Protein AF-A0ABD2AF59-F1 (afdb_monomer_lite)

Structure (mmCIF, N/CA/C/O backbone):
data_AF-A0ABD2AF59-F1
#
_entry.id   AF-A0ABD2AF59-F1
#
loop_
_atom_site.group_PDB
_atom_site.id
_atom_site.type_symbol
_atom_site.label_atom_id
_atom_site.label_alt_id
_atom_site.label_comp_id
_atom_site.label_asym_id
_atom_site.label_entity_id
_atom_site.label_seq_id
_atom_site.pdbx_PDB_ins_code
_atom_site.Cartn_x
_atom_site.Cartn_y
_atom_site.Cartn_z
_atom_site.occupancy
_atom_site.B_iso_or_equiv
_atom_site.auth_seq_id
_atom_site.auth_comp_id
_atom_site.auth_asym_id
_atom_site.auth_atom_id
_atom_site.pdbx_PDB_model_num
ATOM 1 N N . MET A 1 1 ? -24.659 -4.431 27.518 1.00 51.41 1 MET A N 1
ATOM 2 C CA . MET A 1 1 ? -23.449 -4.739 26.728 1.00 51.41 1 MET A CA 1
ATOM 3 C C . MET A 1 1 ? -23.219 -3.583 25.768 1.00 51.41 1 MET A C 1
ATOM 5 O O . MET A 1 1 ? -24.109 -3.299 24.979 1.00 51.41 1 MET A O 1
ATOM 9 N N . ILE A 1 2 ? -22.118 -2.841 25.909 1.00 54.12 2 ILE A N 1
ATOM 10 C CA . ILE A 1 2 ? -21.799 -1.717 25.016 1.00 54.12 2 ILE A CA 1
ATOM 11 C C . ILE A 1 2 ? -20.968 -2.284 23.867 1.00 54.12 2 ILE A C 1
ATOM 13 O O . ILE A 1 2 ? -19.867 -2.779 24.092 1.00 54.12 2 ILE A O 1
ATOM 17 N N . TYR A 1 3 ? -21.495 -2.236 22.647 1.00 57.12 3 TYR A N 1
ATOM 18 C CA . TYR A 1 3 ? -20.733 -2.598 21.457 1.00 57.12 3 TYR A CA 1
ATOM 19 C C . TYR A 1 3 ? -19.882 -1.407 21.018 1.00 57.12 3 TYR A C 1
ATOM 21 O O . TYR A 1 3 ? -20.400 -0.323 20.745 1.00 57.12 3 TYR A O 1
ATOM 29 N N . HIS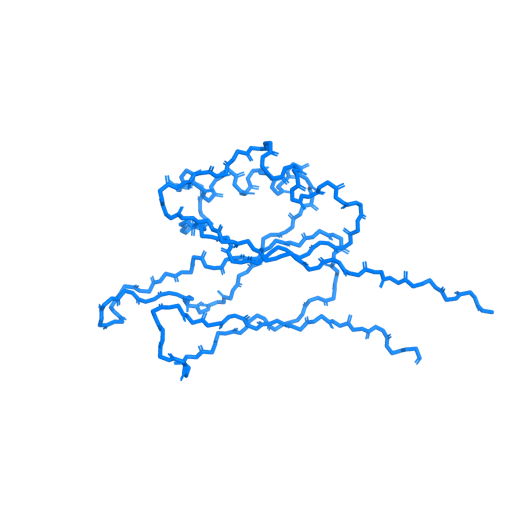 A 1 4 ? -18.570 -1.602 20.919 1.00 61.44 4 HIS A N 1
ATOM 30 C CA . HIS A 1 4 ? -17.689 -0.614 20.310 1.00 61.44 4 HIS A CA 1
ATOM 31 C C . HIS A 1 4 ? -17.642 -0.837 18.797 1.00 61.44 4 HIS A C 1
ATOM 33 O O . HIS A 1 4 ? -16.954 -1.732 18.310 1.00 61.44 4 HIS A O 1
ATOM 39 N N . LEU A 1 5 ? -18.360 0.001 18.045 1.00 65.81 5 LEU A N 1
ATOM 40 C CA . LEU A 1 5 ? -18.260 0.047 16.585 1.00 65.81 5 LEU A CA 1
ATOM 41 C C . LEU A 1 5 ? -16.832 0.428 16.171 1.00 65.81 5 LEU A C 1
ATOM 43 O O . LEU A 1 5 ? -16.402 1.571 16.346 1.00 65.81 5 LEU A O 1
ATOM 47 N N . ARG A 1 6 ? -16.096 -0.521 15.585 1.00 72.81 6 ARG A N 1
ATOM 48 C CA . ARG A 1 6 ? -14.804 -0.248 14.944 1.00 72.81 6 ARG A CA 1
ATOM 49 C C . ARG A 1 6 ? -15.041 0.184 13.500 1.00 72.81 6 ARG A C 1
ATOM 51 O O . ARG A 1 6 ? -15.549 -0.583 12.693 1.00 72.81 6 ARG A O 1
ATOM 58 N N . LYS A 1 7 ? -14.666 1.422 13.172 1.00 76.19 7 LYS A N 1
ATOM 59 C CA . LYS A 1 7 ? -14.735 1.955 11.804 1.00 76.19 7 LYS A CA 1
ATOM 60 C C . LYS A 1 7 ? -13.400 1.762 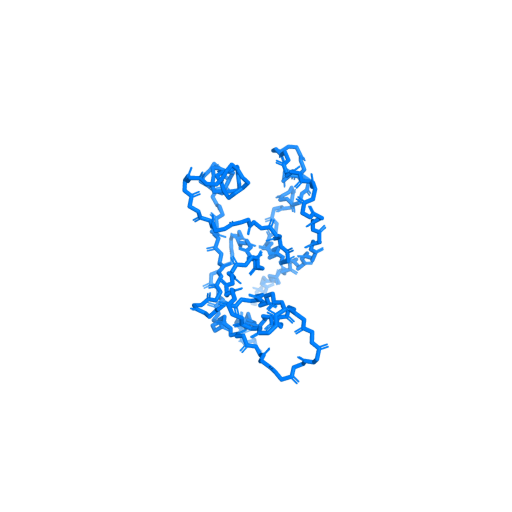11.098 1.00 76.19 7 LYS A C 1
ATOM 62 O O . LYS A 1 7 ? -12.370 2.214 11.600 1.00 76.19 7 LYS A O 1
ATOM 67 N N . ILE A 1 8 ? -13.442 1.163 9.914 1.00 77.06 8 ILE A N 1
ATOM 68 C CA . ILE A 1 8 ? -12.290 1.037 9.022 1.00 77.06 8 ILE A CA 1
ATOM 69 C C . ILE A 1 8 ? -12.423 2.064 7.906 1.00 77.06 8 ILE A C 1
ATOM 71 O O . ILE A 1 8 ? -13.483 2.202 7.300 1.00 77.06 8 ILE A O 1
ATOM 75 N N . LYS A 1 9 ? -11.352 2.816 7.660 1.00 80.00 9 LYS A N 1
ATOM 76 C CA . LYS A 1 9 ? -11.233 3.738 6.538 1.00 80.00 9 LYS A CA 1
ATOM 77 C C . LYS A 1 9 ? -10.363 3.087 5.469 1.00 80.00 9 LYS A C 1
ATOM 79 O O . LYS A 1 9 ? -9.187 2.819 5.699 1.00 80.00 9 LYS A O 1
ATOM 84 N N . ILE A 1 10 ? -10.943 2.887 4.296 1.00 81.19 10 ILE A N 1
ATOM 85 C CA . ILE A 1 10 ? -10.227 2.416 3.114 1.00 81.19 10 ILE A CA 1
ATOM 86 C C . ILE A 1 10 ? -9.978 3.627 2.219 1.00 81.19 10 ILE A C 1
ATOM 88 O O . ILE A 1 10 ? -10.888 4.416 1.965 1.00 81.19 10 ILE A O 1
ATOM 92 N N . VAL A 1 11 ? -8.733 3.797 1.789 1.00 82.00 11 VAL A N 1
ATOM 93 C CA . VAL A 1 11 ? -8.288 4.878 0.912 1.00 82.00 11 VAL A CA 1
ATOM 94 C C . VAL A 1 11 ? -7.577 4.248 -0.280 1.00 82.00 11 VAL A C 1
ATOM 96 O O . VAL A 1 11 ? -6.633 3.481 -0.125 1.00 82.00 11 VAL A O 1
ATOM 99 N N . THR A 1 12 ? -8.009 4.575 -1.488 1.00 82.56 12 THR A N 1
ATOM 100 C CA . THR A 1 12 ? -7.329 4.156 -2.717 1.00 82.56 12 THR A CA 1
ATOM 101 C C . THR A 1 12 ? -6.536 5.330 -3.262 1.00 82.56 12 THR A C 1
ATOM 103 O O . THR A 1 12 ? -7.066 6.437 -3.368 1.00 82.56 12 THR A O 1
ATOM 106 N N . VAL A 1 13 ? -5.274 5.108 -3.603 1.00 81.25 13 VAL A N 1
ATOM 107 C CA . VAL A 1 13 ? -4.378 6.149 -4.102 1.00 81.25 13 VAL A CA 1
ATOM 108 C C . VAL A 1 13 ? -3.711 5.635 -5.360 1.00 81.25 13 VAL A C 1
ATOM 110 O O . VAL A 1 13 ? -3.114 4.571 -5.345 1.00 81.25 13 VAL A O 1
ATOM 113 N N . TYR A 1 14 ? -3.765 6.423 -6.427 1.00 82.69 14 TYR A N 1
ATOM 114 C CA . TYR A 1 14 ? -2.908 6.236 -7.588 1.00 82.69 14 TYR A CA 1
ATOM 115 C C . TYR A 1 14 ? -1.817 7.305 -7.573 1.00 82.69 14 TYR A C 1
ATOM 117 O O . TYR A 1 14 ? -2.107 8.492 -7.407 1.00 82.69 14 TYR A O 1
ATOM 125 N N . ASN A 1 15 ? -0.565 6.893 -7.766 1.00 78.25 15 ASN A N 1
ATOM 126 C CA . ASN A 1 15 ? 0.550 7.813 -7.948 1.00 78.25 15 ASN A CA 1
ATOM 127 C C . ASN A 1 15 ? 1.244 7.536 -9.280 1.00 78.25 15 ASN A C 1
ATOM 129 O O . ASN A 1 15 ? 1.778 6.448 -9.498 1.00 78.25 15 ASN A O 1
ATOM 133 N N . SER A 1 16 ? 1.260 8.546 -10.151 1.00 79.31 16 SER A N 1
ATOM 134 C CA . SER A 1 16 ? 1.958 8.468 -11.435 1.00 79.31 16 SER A CA 1
ATOM 135 C C . SER A 1 16 ? 3.444 8.132 -11.229 1.00 79.31 16 SER A C 1
ATOM 137 O O . SER A 1 16 ? 4.063 8.675 -10.310 1.00 79.31 16 SER A O 1
ATOM 139 N N . PRO A 1 17 ? 4.067 7.309 -12.097 1.00 73.62 17 PRO A N 1
ATOM 140 C CA . PRO A 1 17 ? 5.498 7.006 -12.022 1.00 73.62 17 PRO A CA 1
ATOM 141 C C . PRO A 1 17 ? 6.422 8.224 -12.157 1.00 73.62 17 PRO A C 1
ATOM 143 O O . PRO A 1 17 ? 7.613 8.098 -11.872 1.00 73.62 17 PRO A O 1
ATOM 146 N N . ALA A 1 18 ? 5.919 9.388 -12.571 1.00 77.94 18 ALA A N 1
ATOM 147 C CA . ALA A 1 18 ? 6.677 10.640 -12.570 1.00 77.94 18 ALA A CA 1
ATOM 148 C C . ALA A 1 18 ? 6.726 11.321 -11.185 1.00 77.94 18 ALA A C 1
ATOM 150 O O . ALA A 1 18 ? 7.625 12.117 -10.920 1.00 77.94 18 ALA A O 1
ATOM 151 N N . ASN A 1 19 ? 5.811 10.977 -10.276 1.00 78.19 19 ASN A N 1
ATOM 152 C CA . ASN A 1 19 ? 5.600 11.686 -9.016 1.00 78.19 19 ASN A CA 1
ATOM 153 C C . ASN A 1 19 ? 6.251 10.970 -7.827 1.00 78.19 19 ASN A C 1
ATOM 155 O O . ASN A 1 19 ? 6.343 9.741 -7.780 1.00 78.19 19 ASN A O 1
ATOM 159 N N . ASN A 1 20 ? 6.666 11.745 -6.824 1.00 78.88 20 ASN A N 1
ATOM 160 C CA . ASN A 1 20 ? 7.187 11.233 -5.558 1.00 78.88 20 ASN A CA 1
ATOM 161 C C . ASN A 1 20 ? 6.280 11.675 -4.411 1.00 78.88 20 ASN A C 1
ATOM 163 O O . ASN A 1 20 ? 5.882 12.836 -4.362 1.00 78.88 20 ASN A O 1
ATOM 167 N N . PHE A 1 21 ? 6.028 10.779 -3.459 1.00 80.75 21 PHE A N 1
ATOM 168 C CA . PHE A 1 21 ? 5.386 11.156 -2.205 1.00 80.75 21 PHE A CA 1
ATOM 169 C C . PHE A 1 21 ? 6.334 11.978 -1.338 1.00 80.75 21 PHE A C 1
ATOM 171 O O . PHE A 1 21 ? 7.497 11.611 -1.143 1.00 80.75 21 PHE A O 1
ATOM 178 N N . THR A 1 22 ? 5.819 13.061 -0.768 1.00 86.19 22 THR A N 1
ATOM 179 C CA . THR A 1 22 ? 6.464 13.763 0.340 1.00 86.19 22 THR A CA 1
ATOM 180 C C . THR A 1 22 ? 5.852 13.327 1.669 1.00 86.19 22 THR A C 1
ATOM 182 O O . THR A 1 22 ? 4.736 12.813 1.717 1.00 86.19 22 THR A O 1
ATOM 185 N N . TYR A 1 23 ? 6.545 13.590 2.780 1.00 86.19 23 TYR A N 1
ATOM 186 C CA . TYR A 1 23 ? 5.973 13.373 4.115 1.00 86.19 23 TYR A CA 1
ATOM 187 C C . TYR A 1 23 ? 4.662 14.145 4.311 1.00 86.19 23 TYR A C 1
ATOM 189 O O . TYR A 1 23 ? 3.743 13.615 4.916 1.00 86.19 23 TYR A O 1
ATOM 197 N N . LYS A 1 24 ? 4.534 15.346 3.731 1.00 89.00 24 LYS A N 1
ATOM 198 C CA . LYS A 1 24 ? 3.308 16.153 3.804 1.00 89.00 24 LYS A CA 1
ATOM 199 C C . LYS A 1 24 ? 2.128 15.488 3.089 1.00 89.00 24 LYS A C 1
ATOM 201 O O . LYS A 1 24 ? 0.993 15.620 3.542 1.00 89.00 24 LYS A O 1
ATOM 206 N N . ASP A 1 25 ? 2.377 14.796 1.979 1.00 86.31 25 ASP A N 1
ATOM 207 C CA . ASP A 1 25 ? 1.337 14.048 1.263 1.00 86.31 25 ASP A CA 1
ATOM 208 C C . ASP A 1 25 ? 0.898 12.831 2.072 1.00 86.31 25 ASP A C 1
ATOM 210 O O . ASP A 1 25 ? -0.298 12.596 2.242 1.00 86.31 25 ASP A O 1
ATOM 214 N N . LEU A 1 26 ? 1.867 12.106 2.636 1.00 85.19 26 LEU A N 1
ATOM 215 C CA . LEU A 1 26 ? 1.604 10.956 3.496 1.00 85.19 26 LEU A CA 1
ATOM 216 C C . LEU A 1 26 ? 0.858 11.378 4.762 1.00 85.19 26 LEU A C 1
ATOM 218 O O . LEU A 1 26 ? -0.150 10.767 5.094 1.00 85.19 26 LEU A O 1
ATOM 222 N N . ASP A 1 27 ? 1.240 12.480 5.403 1.00 87.31 27 ASP A N 1
ATOM 223 C CA . ASP A 1 27 ? 0.524 13.000 6.566 1.00 87.31 27 ASP A CA 1
ATOM 224 C C . ASP A 1 27 ? -0.949 13.235 6.254 1.00 87.31 27 ASP A C 1
ATOM 226 O O . ASP A 1 27 ? -1.791 12.799 7.026 1.00 87.31 27 ASP A O 1
ATOM 230 N N . LYS A 1 28 ? -1.302 13.805 5.095 1.00 84.12 28 LYS A N 1
ATOM 231 C CA . LYS A 1 28 ? -2.715 13.966 4.700 1.00 84.12 28 LYS A CA 1
ATOM 232 C C . LYS A 1 28 ? -3.448 12.630 4.567 1.00 84.12 28 LYS A C 1
ATOM 234 O O . LYS A 1 28 ? -4.608 12.543 4.964 1.00 84.12 28 LYS A O 1
ATOM 239 N N . LEU A 1 29 ? -2.788 11.606 4.025 1.00 80.12 29 LEU A N 1
ATOM 240 C CA . LEU A 1 29 ? -3.373 10.274 3.863 1.00 80.12 29 LEU A CA 1
ATOM 241 C C . LEU A 1 29 ? -3.539 9.548 5.208 1.00 80.12 29 LEU A C 1
ATOM 243 O O . LEU A 1 29 ? -4.540 8.865 5.417 1.00 80.12 29 LEU A O 1
ATOM 247 N N . PHE A 1 30 ? -2.593 9.735 6.131 1.00 77.25 30 PHE A N 1
ATOM 248 C CA . PHE A 1 30 ? -2.546 9.067 7.433 1.00 77.25 30 PHE A CA 1
ATOM 249 C C . PHE A 1 30 ? -3.116 9.899 8.601 1.00 77.25 30 PHE A C 1
ATOM 251 O O . PHE A 1 30 ? -3.187 9.387 9.719 1.00 77.25 30 PHE A O 1
ATOM 258 N N . ASN A 1 31 ? -3.584 11.139 8.379 1.00 71.62 31 ASN A N 1
ATOM 259 C CA . ASN A 1 31 ? -4.077 12.048 9.436 1.00 71.62 31 ASN A CA 1
ATOM 260 C C . ASN A 1 31 ? -5.384 11.595 10.118 1.00 71.62 31 ASN A C 1
ATOM 262 O O . ASN A 1 31 ? -5.940 12.302 10.956 1.00 71.62 31 ASN A O 1
ATOM 266 N N . ALA A 1 32 ? -5.937 10.433 9.773 1.00 59.09 32 ALA A N 1
ATOM 267 C CA . ALA A 1 32 ? -7.094 9.907 10.481 1.00 59.09 32 ALA A CA 1
ATOM 268 C C . ALA A 1 32 ? -6.635 8.958 11.595 1.00 59.09 32 ALA A C 1
ATOM 270 O O . ALA A 1 32 ? -5.961 7.969 11.343 1.00 59.09 32 ALA A O 1
ATOM 271 N N . ARG A 1 33 ? -7.072 9.198 12.838 1.00 57.97 33 ARG A N 1
ATOM 272 C CA . ARG A 1 33 ? -6.853 8.286 13.984 1.00 57.97 33 ARG A CA 1
ATOM 273 C C . ARG A 1 33 ? -7.519 6.900 13.830 1.00 57.97 33 ARG A C 1
ATOM 275 O O . ARG A 1 33 ? -7.435 6.082 14.739 1.00 57.97 33 ARG A O 1
ATOM 282 N N . ASN A 1 34 ? -8.185 6.642 12.706 1.00 61.09 34 ASN A N 1
ATOM 283 C CA . ASN A 1 34 ? -8.913 5.406 12.442 1.00 61.09 34 ASN A CA 1
ATOM 284 C C . ASN A 1 34 ? -7.988 4.332 11.855 1.00 61.09 34 ASN A C 1
ATOM 286 O O . ASN A 1 34 ? -6.859 4.603 11.463 1.00 61.09 34 ASN A O 1
ATOM 290 N N . PHE A 1 35 ? -8.501 3.110 11.774 1.00 60.94 35 PHE A N 1
ATOM 291 C CA . PHE A 1 35 ? -7.921 2.020 10.999 1.00 60.94 35 PHE A CA 1
ATOM 292 C C . PHE A 1 35 ? -7.827 2.453 9.531 1.00 60.94 35 PHE A C 1
ATOM 294 O O . PHE A 1 35 ? -8.866 2.634 8.897 1.00 60.94 35 PHE A O 1
ATOM 301 N N . ILE A 1 36 ? -6.623 2.687 9.012 1.00 64.69 36 ILE A N 1
ATOM 302 C CA . ILE A 1 36 ? -6.417 3.131 7.627 1.00 64.69 36 ILE A CA 1
ATOM 303 C C . ILE A 1 36 ? -5.814 1.982 6.838 1.00 64.69 36 ILE A C 1
ATOM 305 O O . ILE A 1 36 ? -4.806 1.418 7.264 1.00 64.69 36 ILE A O 1
ATOM 309 N N . LEU A 1 37 ? -6.408 1.702 5.681 1.00 60.16 37 LEU A N 1
ATOM 310 C CA . LEU A 1 37 ? -5.803 0.919 4.615 1.00 60.16 37 LEU A CA 1
ATOM 311 C C . LEU A 1 37 ? -5.623 1.814 3.385 1.00 60.16 37 LEU A C 1
ATOM 313 O O . LEU A 1 37 ? -6.617 2.279 2.832 1.00 60.16 37 LEU A O 1
ATOM 317 N N . ILE A 1 38 ? -4.381 2.056 2.967 1.00 61.94 38 ILE A N 1
ATOM 318 C CA . ILE A 1 38 ? -4.073 2.756 1.709 1.00 61.94 38 ILE A CA 1
ATOM 319 C C . ILE A 1 38 ? -3.648 1.725 0.676 1.00 61.94 38 ILE A C 1
ATOM 321 O O . ILE A 1 38 ? -2.778 0.932 0.999 1.00 61.94 38 ILE A O 1
ATOM 325 N N . LEU A 1 39 ? -4.214 1.742 -0.531 1.00 59.66 39 LEU A N 1
ATOM 326 C CA . LEU A 1 39 ? -3.920 0.787 -1.612 1.00 59.66 39 LEU A CA 1
ATOM 327 C C . LEU A 1 39 ? -3.501 1.509 -2.896 1.00 59.66 39 LEU A C 1
ATOM 329 O O . LEU A 1 39 ? -3.974 2.617 -3.142 1.00 59.66 39 LEU A O 1
ATOM 333 N N . GLY A 1 40 ? -2.688 0.858 -3.734 1.00 56.44 40 GLY A N 1
ATOM 334 C CA . GLY A 1 40 ? -2.356 1.332 -5.090 1.00 56.44 40 GLY A CA 1
ATOM 335 C C . GLY A 1 40 ? -1.159 2.282 -5.166 1.00 56.44 40 GLY A C 1
ATOM 336 O O . GLY A 1 40 ? -0.925 2.948 -6.179 1.00 56.44 40 GLY A O 1
ATOM 337 N N . ILE A 1 41 ? -0.368 2.367 -4.095 1.00 59.75 41 ILE A N 1
ATOM 338 C CA . ILE A 1 41 ? 0.826 3.205 -4.103 1.00 59.75 41 ILE A CA 1
ATOM 339 C C . ILE A 1 41 ? 1.890 2.527 -4.950 1.00 59.75 41 ILE A C 1
ATOM 341 O O . ILE A 1 41 ? 2.484 1.549 -4.516 1.00 59.75 41 ILE A O 1
ATOM 345 N N . ARG A 1 42 ? 2.171 3.121 -6.114 1.00 61.34 42 ARG A N 1
ATOM 346 C CA . ARG A 1 42 ? 3.302 2.769 -6.972 1.00 61.34 42 ARG A CA 1
ATOM 347 C C . ARG A 1 42 ? 4.631 3.123 -6.310 1.00 61.34 42 ARG A C 1
ATOM 349 O O . ARG A 1 42 ? 5.253 4.142 -6.621 1.00 61.34 42 ARG A O 1
ATOM 356 N N . SER A 1 43 ? 5.088 2.284 -5.395 1.00 56.56 43 SER A N 1
ATOM 357 C CA . SER A 1 43 ? 6.487 2.260 -4.987 1.00 56.56 43 SER A CA 1
ATOM 358 C C . SER A 1 43 ? 7.242 1.379 -5.977 1.00 56.56 43 SER A C 1
ATOM 360 O O . SER A 1 43 ? 6.798 0.276 -6.271 1.00 56.56 43 SER A O 1
ATOM 362 N N . GLY A 1 44 ? 8.410 1.802 -6.475 1.00 56.81 44 GLY A N 1
ATOM 363 C CA . GLY A 1 44 ? 9.375 0.785 -6.928 1.00 56.81 44 GLY A CA 1
ATOM 364 C C . GLY A 1 44 ? 9.654 -0.196 -5.778 1.00 56.81 44 GLY A C 1
ATOM 365 O O . GLY A 1 44 ? 9.277 0.124 -4.649 1.00 56.81 44 GLY A O 1
ATOM 366 N N . ILE A 1 45 ? 10.284 -1.349 -6.056 1.00 53.94 45 ILE A N 1
ATOM 367 C CA . ILE A 1 45 ? 10.675 -2.361 -5.050 1.00 53.94 45 ILE A CA 1
ATOM 368 C C . ILE A 1 45 ? 10.939 -1.674 -3.702 1.00 53.94 45 ILE A C 1
ATOM 370 O O . ILE A 1 45 ? 11.792 -0.786 -3.623 1.00 53.94 45 ILE A O 1
ATOM 374 N N . VAL A 1 46 ? 10.133 -2.005 -2.686 1.00 54.09 46 VAL A N 1
ATOM 375 C CA . VAL A 1 46 ? 10.211 -1.398 -1.348 1.00 54.09 46 VAL A CA 1
ATOM 376 C C . VAL A 1 46 ? 11.451 -1.947 -0.649 1.00 54.09 46 VAL A C 1
ATOM 378 O O . VAL A 1 46 ? 11.385 -2.788 0.237 1.00 54.09 46 VAL A O 1
ATOM 381 N N . THR A 1 47 ? 12.608 -1.501 -1.114 1.00 50.88 47 THR A N 1
ATOM 382 C CA . THR A 1 47 ? 13.924 -1.739 -0.539 1.00 50.88 47 THR A CA 1
ATOM 383 C C . THR A 1 47 ? 14.559 -0.389 -0.239 1.00 50.88 47 THR A C 1
ATOM 385 O O . THR A 1 47 ? 14.220 0.634 -0.844 1.00 50.88 47 THR A O 1
ATOM 388 N N . GLU A 1 48 ? 15.524 -0.378 0.678 1.00 46.34 48 GLU A N 1
ATOM 389 C CA . GLU A 1 48 ? 16.289 0.820 1.058 1.00 46.34 48 GLU A CA 1
ATOM 390 C C . GLU A 1 48 ? 17.000 1.497 -0.131 1.00 46.34 48 GLU A C 1
ATOM 392 O O . GLU A 1 48 ? 17.382 2.664 -0.067 1.00 46.34 48 GLU A O 1
ATOM 397 N N . THR A 1 49 ? 17.150 0.771 -1.239 1.00 45.81 49 THR A N 1
ATOM 398 C CA . THR A 1 49 ? 17.855 1.177 -2.455 1.00 45.81 49 THR A CA 1
ATOM 399 C C . THR A 1 49 ? 17.032 2.035 -3.414 1.00 45.81 49 THR A C 1
ATOM 401 O O . THR A 1 49 ? 17.618 2.799 -4.183 1.00 45.81 49 THR A O 1
ATOM 404 N N . ILE A 1 50 ? 15.695 1.980 -3.388 1.00 62.75 50 ILE A N 1
ATOM 405 C CA . ILE A 1 50 ? 14.863 2.795 -4.287 1.00 62.75 50 ILE A CA 1
ATOM 406 C C . ILE A 1 50 ? 14.304 3.990 -3.523 1.00 62.75 50 ILE A C 1
ATOM 408 O O . ILE A 1 50 ? 13.456 3.844 -2.647 1.00 62.75 50 ILE A O 1
ATOM 412 N N . ARG A 1 51 ? 14.714 5.204 -3.921 1.00 62.69 51 ARG A N 1
ATOM 413 C CA . ARG A 1 51 ? 14.348 6.485 -3.278 1.00 62.69 51 ARG A CA 1
ATOM 414 C C . ARG A 1 51 ? 12.859 6.597 -2.909 1.00 62.69 51 ARG A C 1
ATOM 416 O O . ARG A 1 51 ? 12.538 7.110 -1.844 1.00 62.69 51 ARG A O 1
ATOM 423 N N . ARG A 1 52 ? 11.960 6.105 -3.772 1.00 67.06 52 ARG A N 1
ATOM 424 C CA . ARG A 1 52 ? 10.499 6.111 -3.557 1.00 67.06 52 ARG A CA 1
ATOM 425 C C . ARG A 1 52 ? 10.050 5.132 -2.472 1.00 67.06 52 ARG A C 1
ATOM 427 O O . ARG A 1 52 ? 9.299 5.525 -1.585 1.00 67.06 52 ARG A O 1
ATOM 434 N N . GLY A 1 53 ? 10.525 3.887 -2.540 1.00 71.38 53 GLY A N 1
ATOM 435 C CA . GLY A 1 53 ? 10.263 2.869 -1.520 1.00 71.38 53 GLY A CA 1
ATOM 436 C C . GLY A 1 53 ? 10.816 3.291 -0.160 1.00 71.38 53 GLY A C 1
ATOM 437 O O . GLY A 1 53 ? 10.136 3.154 0.851 1.00 71.38 53 GLY A O 1
ATOM 438 N N . HIS A 1 54 ? 11.988 3.933 -0.150 1.00 78.81 54 HIS A N 1
ATOM 439 C CA . HIS A 1 54 ? 12.643 4.409 1.068 1.00 78.81 54 HIS A CA 1
ATOM 440 C C . HIS A 1 54 ? 11.850 5.475 1.826 1.00 78.81 54 HIS A C 1
ATOM 442 O O . HIS A 1 54 ? 11.731 5.402 3.047 1.00 78.81 54 HIS A O 1
ATOM 448 N N . THR A 1 55 ? 11.283 6.469 1.130 1.00 82.81 55 THR A N 1
ATOM 449 C CA . THR A 1 55 ? 10.453 7.501 1.779 1.00 82.81 55 THR A CA 1
ATOM 450 C C . THR A 1 55 ? 9.224 6.888 2.447 1.00 82.81 55 THR A C 1
ATOM 452 O O . THR A 1 55 ? 8.914 7.235 3.585 1.00 82.81 55 THR A O 1
ATOM 455 N N . LEU A 1 56 ? 8.556 5.955 1.767 1.00 81.75 56 LEU A N 1
ATOM 456 C CA . LEU A 1 56 ? 7.375 5.264 2.286 1.00 81.75 56 LEU A CA 1
ATOM 457 C C . LEU A 1 56 ? 7.723 4.359 3.476 1.00 81.75 56 LEU A C 1
ATOM 459 O O . LEU A 1 56 ? 7.041 4.389 4.500 1.00 81.75 56 LEU A O 1
ATOM 463 N N . TYR A 1 57 ? 8.828 3.620 3.375 1.00 83.38 57 TYR A N 1
ATOM 464 C CA . TYR A 1 57 ? 9.360 2.780 4.445 1.00 83.38 57 TYR A CA 1
ATOM 465 C C . TYR A 1 57 ? 9.700 3.590 5.700 1.00 83.38 57 TYR A C 1
ATOM 467 O O . TYR A 1 57 ? 9.183 3.314 6.786 1.00 83.38 57 TYR A O 1
ATOM 475 N N . LYS A 1 58 ? 10.486 4.664 5.550 1.00 87.50 58 LYS A N 1
ATOM 476 C CA . LYS A 1 58 ? 10.837 5.561 6.660 1.00 87.50 58 LYS A CA 1
ATOM 477 C C . LYS A 1 58 ? 9.619 6.238 7.274 1.00 87.50 58 LYS A C 1
ATOM 479 O O . LYS A 1 58 ? 9.582 6.441 8.489 1.00 87.50 58 LYS A O 1
ATOM 484 N N . TYR A 1 59 ? 8.631 6.606 6.458 1.00 87.50 59 TYR A N 1
ATOM 485 C CA . TYR A 1 59 ? 7.378 7.146 6.969 1.00 87.50 59 TYR A CA 1
ATOM 486 C C . TYR A 1 59 ? 6.670 6.124 7.855 1.00 87.50 59 TYR A C 1
ATOM 488 O O . TYR A 1 59 ? 6.238 6.478 8.951 1.00 87.50 59 TYR A O 1
ATOM 496 N N . CYS A 1 60 ? 6.598 4.859 7.432 1.00 84.56 60 CYS A N 1
ATOM 497 C CA . CYS A 1 60 ? 5.909 3.850 8.225 1.00 84.56 60 CYS A CA 1
ATOM 498 C C . CYS A 1 60 ? 6.567 3.522 9.550 1.00 84.56 60 CYS A C 1
ATOM 500 O O . CYS A 1 60 ? 5.854 3.428 10.550 1.00 84.56 60 CYS A O 1
ATOM 502 N N . ILE A 1 61 ? 7.898 3.457 9.582 1.00 86.50 61 ILE A N 1
ATOM 503 C CA . ILE A 1 61 ? 8.640 3.320 10.840 1.00 86.50 61 ILE A CA 1
ATOM 504 C C . ILE A 1 61 ? 8.275 4.468 11.789 1.00 86.50 61 ILE A C 1
ATOM 506 O O . ILE A 1 61 ? 7.910 4.233 12.937 1.00 86.50 61 ILE A O 1
ATOM 510 N N . LYS A 1 62 ? 8.312 5.717 11.303 1.00 89.31 62 LYS A N 1
ATOM 511 C CA . LYS A 1 62 ? 8.011 6.900 12.125 1.00 89.31 62 LYS A CA 1
ATOM 512 C C . LYS A 1 62 ? 6.555 6.937 12.604 1.00 89.31 62 LYS A C 1
ATOM 514 O O . LYS A 1 62 ? 6.280 7.396 13.709 1.00 89.31 62 LYS A O 1
ATOM 519 N N . SER A 1 63 ? 5.624 6.493 11.766 1.00 85.56 63 SER A N 1
ATOM 520 C CA . SER A 1 63 ? 4.182 6.639 11.989 1.00 85.56 63 SER A CA 1
ATOM 521 C C . SER A 1 63 ? 3.518 5.406 12.600 1.00 85.56 63 SER A C 1
ATOM 523 O O . SER A 1 63 ? 2.290 5.417 12.761 1.00 85.56 63 SER A O 1
ATOM 525 N N . ASN A 1 64 ? 4.301 4.374 12.935 1.00 85.31 64 ASN A N 1
ATOM 526 C CA . ASN A 1 64 ? 3.837 3.066 13.393 1.00 85.31 64 ASN A CA 1
ATOM 527 C C . ASN A 1 64 ? 2.773 2.466 12.451 1.00 85.31 64 ASN A C 1
ATOM 529 O O . ASN A 1 64 ? 1.670 2.116 12.877 1.00 85.31 64 ASN A O 1
ATOM 533 N N . CYS A 1 65 ? 3.075 2.436 11.149 1.00 83.50 65 CYS A N 1
ATOM 534 C CA . CYS A 1 65 ? 2.307 1.677 10.161 1.00 83.50 65 CYS A CA 1
ATOM 535 C C . CYS A 1 65 ? 3.118 0.514 9.603 1.00 83.50 65 CYS A C 1
ATOM 537 O O . CYS A 1 65 ? 4.347 0.510 9.655 1.00 83.50 65 CYS A O 1
ATOM 539 N N . SER A 1 66 ? 2.413 -0.463 9.049 1.00 83.31 66 SER A N 1
ATOM 540 C CA . SER A 1 66 ? 3.015 -1.589 8.347 1.00 83.31 66 SER A CA 1
ATOM 541 C C . SER A 1 66 ? 2.766 -1.455 6.852 1.00 83.31 66 SER A C 1
ATOM 543 O O . SER A 1 66 ? 1.703 -1.000 6.423 1.00 83.31 66 SER A O 1
ATOM 545 N N . ILE A 1 67 ? 3.757 -1.863 6.065 1.00 83.12 67 ILE A N 1
ATOM 546 C CA . ILE A 1 67 ? 3.624 -2.017 4.618 1.00 83.12 67 ILE A CA 1
ATOM 547 C C . ILE A 1 67 ? 3.185 -3.449 4.359 1.00 83.12 67 ILE A C 1
ATOM 549 O O . ILE A 1 67 ? 3.743 -4.382 4.933 1.00 83.12 67 ILE A O 1
ATOM 553 N N . ILE A 1 68 ? 2.190 -3.610 3.502 1.00 83.69 68 ILE A N 1
ATOM 554 C CA . ILE A 1 68 ? 1.687 -4.905 3.079 1.00 83.69 68 ILE A CA 1
ATOM 555 C C . ILE A 1 68 ? 1.749 -5.009 1.561 1.00 83.69 68 ILE A C 1
ATOM 557 O O . ILE A 1 68 ? 1.517 -4.042 0.841 1.00 83.69 68 ILE A O 1
ATOM 561 N N . PHE A 1 69 ? 2.084 -6.187 1.066 1.00 83.94 69 PHE A N 1
ATOM 562 C CA . PHE A 1 69 ? 2.176 -6.462 -0.359 1.00 83.94 69 PHE A CA 1
ATOM 563 C C . PHE A 1 69 ? 1.994 -7.964 -0.586 1.00 83.94 69 PHE A C 1
ATOM 565 O O . PHE A 1 69 ? 2.295 -8.756 0.311 1.00 83.94 69 PHE A O 1
ATOM 572 N N . PRO A 1 70 ? 1.481 -8.379 -1.750 1.00 85.56 70 PRO A N 1
ATOM 573 C CA . PRO A 1 70 ? 1.397 -9.791 -2.076 1.00 85.56 70 PRO A CA 1
ATOM 574 C C . PRO A 1 70 ? 2.781 -10.369 -2.399 1.00 85.56 70 PRO A C 1
ATOM 576 O O . PRO A 1 70 ? 3.657 -9.690 -2.933 1.00 85.56 70 PRO A O 1
ATOM 579 N N . ASN A 1 71 ? 2.943 -11.674 -2.169 1.00 84.06 71 ASN A N 1
ATOM 580 C CA . ASN A 1 71 ? 4.161 -12.410 -2.536 1.00 84.06 71 ASN A CA 1
ATOM 581 C C . ASN A 1 71 ? 4.303 -12.634 -4.054 1.00 84.06 71 ASN A C 1
ATOM 583 O O . ASN A 1 71 ? 5.338 -13.107 -4.517 1.00 84.06 71 ASN A O 1
ATOM 587 N N . LYS A 1 72 ? 3.257 -12.332 -4.833 1.00 87.69 72 LYS A N 1
ATOM 588 C CA . LYS A 1 72 ? 3.260 -12.414 -6.297 1.00 87.69 72 LYS A CA 1
ATOM 589 C C . LYS A 1 72 ? 3.378 -11.006 -6.904 1.00 87.69 72 LYS A C 1
ATOM 591 O O . LYS A 1 72 ? 2.850 -10.065 -6.316 1.00 87.69 72 LYS A O 1
ATOM 596 N N . PRO A 1 73 ? 4.011 -10.853 -8.080 1.00 87.06 73 PRO A N 1
ATOM 597 C CA . PRO A 1 73 ? 4.101 -9.564 -8.763 1.00 87.06 73 PRO A CA 1
ATOM 598 C C . PRO A 1 73 ? 2.721 -9.008 -9.126 1.00 87.06 73 PRO A C 1
ATOM 600 O O . PRO A 1 73 ? 1.848 -9.766 -9.553 1.00 87.06 73 PRO A O 1
ATOM 603 N N . THR A 1 74 ? 2.549 -7.695 -8.986 1.00 86.31 74 THR A N 1
ATOM 604 C CA . THR A 1 74 ? 1.289 -6.981 -9.264 1.00 86.31 74 THR A CA 1
ATOM 605 C C . THR A 1 74 ? 1.294 -6.280 -10.615 1.00 86.31 74 THR A C 1
ATOM 607 O O . THR A 1 74 ? 0.260 -5.815 -11.065 1.00 86.31 74 THR A O 1
ATOM 610 N N . HIS A 1 75 ? 2.445 -6.200 -11.275 1.00 84.38 75 HIS A N 1
ATOM 611 C CA . HIS A 1 75 ? 2.592 -5.532 -12.556 1.00 84.38 75 HIS A CA 1
ATOM 612 C C . HIS A 1 75 ? 3.567 -6.289 -13.448 1.00 84.38 75 HIS A C 1
ATOM 614 O O . HIS A 1 75 ? 4.628 -6.740 -13.001 1.00 84.38 75 HIS A O 1
ATOM 620 N N . TYR A 1 76 ? 3.212 -6.383 -14.722 1.00 80.50 76 TYR A N 1
ATOM 621 C CA . TYR A 1 76 ? 3.978 -7.057 -15.755 1.00 80.50 76 TYR A CA 1
ATOM 622 C C . TYR A 1 76 ? 4.054 -6.150 -16.984 1.00 80.50 76 TYR A C 1
ATOM 624 O O . TYR A 1 76 ? 3.049 -5.902 -17.642 1.00 80.50 76 TYR A O 1
ATOM 632 N N . LEU A 1 77 ? 5.258 -5.674 -17.319 1.00 69.56 77 LEU A N 1
ATOM 633 C CA . LEU A 1 77 ? 5.469 -4.939 -18.572 1.00 69.56 77 LEU A CA 1
ATOM 634 C C . LEU A 1 77 ? 5.226 -5.845 -19.792 1.00 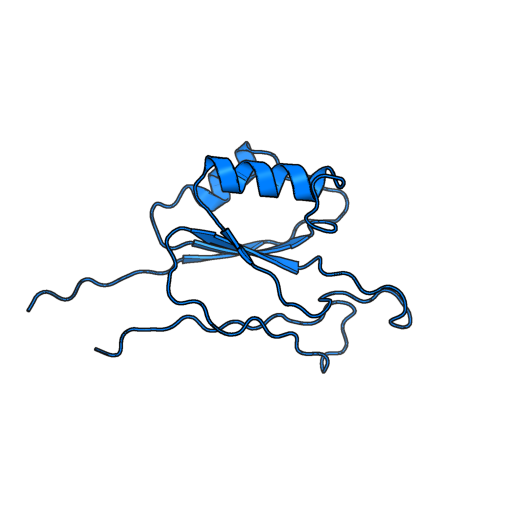69.56 77 LEU A C 1
ATOM 636 O O . LEU A 1 77 ? 5.222 -7.071 -19.665 1.00 69.56 77 LEU A O 1
ATOM 640 N N . ILE A 1 78 ? 5.055 -5.214 -20.963 1.00 59.44 78 ILE A N 1
ATOM 641 C CA . ILE A 1 78 ? 4.885 -5.812 -22.303 1.00 59.44 78 ILE A CA 1
ATOM 642 C C . ILE A 1 78 ? 5.512 -7.219 -22.388 1.00 59.44 78 ILE A C 1
ATOM 644 O O . ILE A 1 78 ? 6.695 -7.406 -22.099 1.00 59.44 78 ILE A O 1
ATOM 648 N N . ASN A 1 79 ? 4.703 -8.208 -22.782 1.00 60.03 79 ASN A N 1
ATOM 649 C CA . ASN A 1 79 ? 5.035 -9.642 -22.870 1.00 60.03 79 ASN A CA 1
ATOM 650 C C . ASN A 1 79 ? 5.294 -10.375 -21.539 1.00 60.03 79 ASN A C 1
ATOM 652 O O . ASN A 1 79 ? 5.836 -11.477 -21.551 1.00 60.03 79 ASN A O 1
ATOM 656 N N . LYS A 1 80 ? 4.897 -9.819 -20.390 1.00 61.66 80 LYS A N 1
ATOM 657 C CA . LYS A 1 80 ? 4.988 -10.473 -19.068 1.00 61.66 80 LYS A CA 1
ATOM 658 C C . LYS A 1 80 ? 6.408 -10.828 -18.600 1.00 61.66 80 LYS A C 1
ATOM 660 O O . LYS A 1 80 ? 6.564 -11.618 -17.674 1.00 61.66 80 LYS A O 1
ATOM 665 N N . MET A 1 81 ? 7.445 -10.230 -19.188 1.00 62.62 81 MET A N 1
ATOM 666 C CA . MET A 1 81 ? 8.836 -10.626 -18.916 1.00 62.62 81 MET A CA 1
ATOM 667 C C . MET A 1 81 ? 9.471 -9.936 -17.704 1.00 62.62 81 MET A C 1
ATOM 669 O O . MET A 1 81 ? 10.399 -10.485 -17.119 1.00 62.62 81 MET A O 1
ATOM 673 N N . ILE A 1 82 ? 8.994 -8.749 -17.315 1.00 75.31 82 ILE A N 1
ATOM 674 C CA . ILE A 1 82 ? 9.563 -7.992 -16.189 1.00 75.31 82 ILE A CA 1
ATOM 675 C C . ILE A 1 82 ? 8.506 -7.878 -15.084 1.00 75.31 82 ILE A C 1
ATOM 677 O O . ILE A 1 82 ? 7.717 -6.925 -15.096 1.00 75.31 82 ILE A O 1
ATOM 681 N N . PRO A 1 83 ? 8.448 -8.853 -14.158 1.00 81.94 83 PRO A N 1
ATOM 682 C CA . PRO A 1 83 ? 7.558 -8.792 -13.009 1.00 81.94 83 PRO A CA 1
ATOM 683 C C . PRO A 1 83 ? 8.004 -7.714 -12.020 1.00 81.94 83 PRO A C 1
ATOM 685 O O . PRO A 1 83 ? 9.185 -7.611 -11.684 1.00 81.94 83 PRO A O 1
ATOM 688 N N . ALA A 1 84 ? 7.052 -6.951 -11.491 1.00 79.38 84 ALA A N 1
ATOM 689 C CA . ALA A 1 84 ? 7.290 -6.039 -10.383 1.00 79.38 84 ALA A CA 1
ATOM 690 C C . ALA A 1 84 ? 6.113 -6.038 -9.396 1.00 79.38 84 ALA A C 1
ATOM 692 O O . ALA A 1 84 ? 4.949 -6.064 -9.790 1.00 79.38 84 ALA A O 1
ATOM 693 N N . THR A 1 85 ? 6.418 -5.971 -8.102 1.00 81.12 85 THR A N 1
ATOM 694 C CA . THR A 1 85 ? 5.432 -5.691 -7.049 1.00 81.12 85 THR A CA 1
ATOM 695 C C . THR A 1 85 ? 5.483 -4.200 -6.771 1.00 81.12 85 THR A C 1
ATOM 697 O O . THR A 1 85 ? 6.345 -3.729 -6.028 1.00 81.12 85 THR A O 1
ATOM 700 N N . ILE A 1 86 ? 4.613 -3.453 -7.446 1.00 79.25 86 ILE A N 1
ATOM 701 C CA . ILE A 1 86 ? 4.552 -1.993 -7.322 1.00 79.25 86 ILE A CA 1
ATOM 702 C C . ILE A 1 86 ? 3.249 -1.516 -6.709 1.00 79.25 86 ILE A C 1
ATOM 704 O O . ILE A 1 86 ? 3.192 -0.370 -6.300 1.00 79.25 86 ILE A O 1
ATOM 708 N N . ASP A 1 87 ? 2.237 -2.370 -6.601 1.00 81.06 87 ASP A N 1
ATOM 709 C CA . ASP A 1 87 ? 0.982 -2.049 -5.937 1.00 81.06 87 ASP A CA 1
ATOM 710 C C . ASP A 1 87 ? 1.073 -2.527 -4.489 1.00 81.06 87 ASP A C 1
ATOM 712 O O . ASP A 1 87 ? 0.906 -3.710 -4.188 1.00 81.06 87 ASP A O 1
ATOM 716 N N . VAL A 1 88 ? 1.403 -1.599 -3.590 1.00 81.06 88 VAL A N 1
ATOM 717 C CA . VAL A 1 88 ? 1.540 -1.889 -2.159 1.00 81.06 88 VAL A CA 1
ATOM 718 C C . VAL A 1 88 ? 0.420 -1.249 -1.354 1.00 81.06 88 VAL A C 1
ATOM 720 O O . VAL A 1 88 ? -0.175 -0.236 -1.747 1.00 81.06 88 VAL A O 1
ATOM 723 N N . GLY A 1 89 ? 0.144 -1.863 -0.210 1.00 83.31 89 GLY A N 1
ATOM 724 C CA . GLY A 1 89 ? -0.783 -1.368 0.784 1.00 83.31 89 GLY A CA 1
ATOM 725 C C . GLY A 1 89 ? -0.081 -0.865 2.044 1.00 83.31 89 GLY A C 1
ATOM 726 O O . GLY A 1 89 ? 1.026 -1.285 2.374 1.00 83.31 89 GLY A O 1
ATOM 727 N N . PHE A 1 90 ? -0.748 0.014 2.784 1.00 84.12 90 PHE A N 1
ATOM 728 C CA . PHE A 1 90 ? -0.282 0.503 4.079 1.00 84.12 90 PHE A CA 1
ATOM 729 C C . PHE A 1 90 ? -1.377 0.392 5.112 1.00 84.12 90 PHE A C 1
ATOM 731 O O . PHE A 1 90 ? -2.505 0.816 4.857 1.00 84.12 90 PHE A O 1
ATOM 738 N N . ILE A 1 91 ? -1.030 -0.135 6.280 1.00 83.12 91 ILE A N 1
ATOM 739 C CA . ILE A 1 91 ? -1.993 -0.410 7.338 1.00 83.12 91 ILE A CA 1
ATOM 740 C C . ILE A 1 91 ? -1.558 0.241 8.634 1.00 83.12 91 ILE A C 1
ATOM 742 O O . ILE A 1 91 ? -0.396 0.173 9.032 1.00 83.12 91 ILE A O 1
ATOM 746 N N . LYS A 1 92 ? -2.506 0.882 9.311 1.00 83.19 92 LYS A N 1
ATOM 747 C CA . LYS A 1 92 ? -2.283 1.448 10.640 1.00 83.19 92 LYS A CA 1
ATOM 748 C C . LYS A 1 92 ? -3.400 1.031 11.570 1.00 83.19 92 LYS A C 1
ATOM 750 O O . LYS A 1 92 ? -4.574 1.195 11.241 1.00 83.19 92 LYS A O 1
ATOM 755 N N . ASN A 1 93 ? -3.014 0.503 12.727 1.00 77.50 93 ASN A N 1
ATOM 756 C CA . ASN A 1 93 ? -3.903 -0.017 13.762 1.00 77.50 93 ASN A CA 1
ATOM 757 C C . ASN A 1 93 ? -4.803 -1.187 13.320 1.00 77.50 93 ASN A C 1
ATOM 759 O O . ASN A 1 93 ? -5.600 -1.626 14.130 1.00 77.50 93 ASN A O 1
ATOM 763 N N . VAL A 1 94 ? -4.681 -1.732 12.101 1.00 71.12 94 VAL A N 1
ATOM 764 C CA . VAL A 1 94 ? -5.447 -2.901 11.621 1.00 71.12 94 VAL A CA 1
ATOM 765 C C . VAL A 1 94 ? -4.708 -4.185 11.975 1.00 71.12 94 VAL A C 1
ATOM 767 O O . VAL A 1 94 ? -3.602 -4.401 11.497 1.00 71.12 94 VAL A O 1
ATOM 770 N N . THR A 1 95 ? -5.327 -5.041 12.788 1.00 67.69 95 THR A N 1
ATOM 771 C CA . THR A 1 95 ? -4.739 -6.314 13.242 1.00 67.69 95 THR A CA 1
ATOM 772 C C . THR A 1 95 ? -5.353 -7.557 12.592 1.00 67.69 95 THR A C 1
ATOM 774 O O . THR A 1 95 ? -4.847 -8.651 12.796 1.00 67.69 95 THR A O 1
ATOM 777 N N . LEU A 1 96 ? -6.428 -7.411 11.810 1.00 67.12 96 LEU A N 1
ATOM 778 C CA . LEU A 1 96 ? -7.184 -8.515 11.198 1.00 67.12 96 LEU A CA 1
ATOM 779 C C . LEU A 1 96 ? -7.154 -8.416 9.668 1.00 67.12 96 LEU A C 1
ATOM 781 O O . LEU A 1 96 ? -8.189 -8.251 9.029 1.00 67.12 96 LEU A O 1
ATOM 785 N N . LEU A 1 97 ? -5.960 -8.470 9.084 1.00 68.44 97 LEU A N 1
ATOM 786 C CA . LEU A 1 97 ? -5.786 -8.608 7.638 1.00 68.44 97 LEU A CA 1
ATOM 787 C C . LEU A 1 97 ? -5.306 -10.018 7.321 1.00 68.44 97 LEU A C 1
ATOM 789 O O . LEU A 1 97 ? -4.295 -10.458 7.864 1.00 68.44 97 LEU A O 1
ATOM 793 N N . ALA A 1 98 ? -6.031 -10.693 6.438 1.00 65.69 98 ALA A N 1
ATOM 794 C CA . ALA A 1 98 ? -5.668 -11.994 5.901 1.00 65.69 98 ALA A CA 1
ATOM 795 C C . ALA A 1 98 ? -5.577 -11.923 4.370 1.00 65.69 98 ALA A C 1
ATOM 797 O O . ALA A 1 98 ? -6.263 -11.122 3.730 1.00 65.69 98 ALA A O 1
ATOM 798 N N . ASP A 1 99 ? -4.731 -12.785 3.807 1.00 72.38 99 ASP A N 1
ATOM 799 C CA . ASP A 1 99 ? -4.761 -13.202 2.402 1.00 72.38 99 ASP A CA 1
ATOM 800 C C . ASP A 1 99 ? -4.591 -12.101 1.345 1.00 72.38 99 ASP A C 1
ATOM 802 O O . ASP A 1 99 ? -5.509 -11.791 0.591 1.00 72.38 99 ASP A O 1
ATOM 806 N N . LEU A 1 100 ? -3.374 -11.557 1.223 1.00 83.25 100 LEU A N 1
ATOM 807 C CA . LEU A 1 100 ? -2.995 -10.730 0.070 1.00 83.25 100 LEU A CA 1
ATOM 808 C C . LEU A 1 100 ? -2.746 -11.599 -1.163 1.00 83.25 100 LEU A C 1
ATOM 810 O O . LEU A 1 100 ? -1.705 -12.251 -1.283 1.00 83.25 100 LEU A O 1
ATOM 814 N N . MET A 1 101 ? -3.696 -11.588 -2.092 1.00 87.19 101 MET A N 1
ATOM 815 C CA . MET A 1 101 ? -3.677 -12.416 -3.297 1.00 87.19 101 MET A CA 1
ATOM 816 C C . MET A 1 101 ? -3.690 -11.565 -4.564 1.00 87.19 101 MET A C 1
ATOM 818 O O . MET A 1 101 ? -4.285 -10.494 -4.602 1.00 87.19 101 MET A O 1
ATOM 822 N N . VAL A 1 102 ? -3.042 -12.062 -5.617 1.00 87.75 102 VAL A N 1
ATOM 823 C CA . VAL A 1 102 ? -3.007 -11.422 -6.939 1.00 87.75 102 VAL A CA 1
ATOM 824 C C . VAL A 1 102 ? -3.877 -12.211 -7.905 1.00 87.75 102 VAL A C 1
ATOM 826 O O . VAL A 1 102 ? -3.660 -13.416 -8.062 1.00 87.75 102 VAL A O 1
ATOM 829 N N . LEU A 1 103 ? -4.807 -11.536 -8.579 1.00 85.94 103 LEU A N 1
ATOM 830 C CA . LEU A 1 103 ? -5.655 -12.127 -9.614 1.00 85.94 103 LEU A CA 1
ATOM 831 C C . LEU A 1 103 ? -5.077 -11.847 -11.002 1.00 85.94 103 LEU A C 1
ATOM 833 O O . LEU A 1 103 ? -4.916 -10.698 -11.393 1.00 85.94 103 LEU A O 1
ATOM 837 N N . GLN A 1 104 ? -4.778 -12.900 -11.758 1.00 81.50 104 GLN A N 1
ATOM 838 C CA . GLN A 1 104 ? -4.067 -12.795 -13.043 1.00 81.50 104 GLN A CA 1
ATOM 839 C C . GLN A 1 104 ? -5.002 -12.762 -14.264 1.00 81.50 104 GLN A C 1
ATOM 841 O O . GLN A 1 104 ? -4.536 -12.745 -15.399 1.00 81.50 104 GLN A O 1
ATOM 846 N N . GLU A 1 105 ? -6.314 -12.803 -14.038 1.00 74.75 105 GLU A N 1
ATOM 847 C CA . GLU A 1 105 ? -7.316 -13.120 -15.065 1.00 74.75 105 GLU A CA 1
ATOM 848 C C . GLU A 1 105 ? -7.849 -11.889 -15.814 1.00 74.75 105 GLU A C 1
ATOM 850 O O . GLU A 1 105 ? -8.624 -12.030 -16.758 1.00 74.75 105 GLU A O 1
ATOM 855 N N . LEU A 1 106 ? -7.438 -10.675 -15.426 1.00 77.12 106 LEU A N 1
ATOM 856 C CA . LEU A 1 106 ? -7.873 -9.446 -16.093 1.00 77.12 106 LEU A CA 1
ATOM 857 C C . LEU A 1 106 ? -6.934 -9.048 -17.239 1.00 77.12 106 LEU A C 1
ATOM 859 O O . LEU A 1 106 ? -5.717 -9.202 -17.153 1.00 77.12 106 LEU A O 1
ATOM 863 N N . ASN A 1 107 ? -7.503 -8.462 -18.297 1.00 82.00 107 ASN A N 1
ATOM 864 C CA . ASN A 1 107 ? -6.757 -7.900 -19.427 1.00 82.00 107 ASN A CA 1
ATOM 865 C C . ASN A 1 107 ? -6.168 -6.515 -19.077 1.00 82.00 107 ASN A C 1
ATOM 867 O O . ASN A 1 107 ? -6.626 -5.488 -19.575 1.00 82.00 107 ASN A O 1
ATOM 871 N N . SER A 1 108 ? -5.193 -6.493 -18.167 1.00 82.38 108 SER A N 1
ATOM 872 C CA . SER A 1 108 ? -4.429 -5.310 -17.753 1.00 82.38 108 SER A CA 1
ATOM 873 C C . SER A 1 108 ? -2.965 -5.692 -17.506 1.00 82.38 108 SER A C 1
ATOM 875 O O . SER A 1 108 ? -2.650 -6.839 -17.187 1.00 82.38 108 SER A O 1
ATOM 877 N N . ASP A 1 109 ? -2.061 -4.728 -17.668 1.00 80.31 109 ASP A N 1
ATOM 878 C CA . ASP A 1 109 ? -0.655 -4.819 -17.261 1.00 80.31 109 ASP A CA 1
ATOM 879 C C . ASP A 1 109 ? -0.472 -4.781 -15.732 1.00 80.31 109 ASP A C 1
ATOM 881 O O . ASP A 1 109 ? 0.567 -5.210 -15.220 1.00 80.31 109 ASP A O 1
ATOM 885 N N . HIS A 1 110 ? -1.496 -4.334 -15.000 1.00 84.81 110 HIS A N 1
ATOM 886 C CA . HIS A 1 110 ? -1.620 -4.459 -13.555 1.00 84.81 110 HIS A CA 1
ATOM 887 C C . HIS A 1 110 ? -2.577 -5.596 -13.182 1.00 84.81 110 HIS A C 1
ATOM 889 O O . HIS A 1 110 ? -3.718 -5.672 -13.639 1.00 84.81 110 HIS A O 1
ATOM 895 N N . TYR A 1 111 ? -2.130 -6.463 -12.284 1.00 87.12 111 TYR A N 1
ATOM 896 C CA . TYR A 1 111 ? -2.952 -7.504 -11.693 1.00 87.12 111 TYR A CA 1
ATOM 897 C C . TYR A 1 111 ? -3.596 -6.999 -10.398 1.00 87.12 111 TYR A C 1
ATOM 899 O O . TYR A 1 111 ? -2.882 -6.542 -9.499 1.00 87.12 111 TYR A O 1
ATOM 907 N N . PRO A 1 112 ? -4.931 -7.098 -10.261 1.00 86.12 112 PRO A N 1
ATOM 908 C CA . PRO A 1 112 ? -5.613 -6.713 -9.037 1.00 86.12 112 PRO A CA 1
ATOM 909 C C . PRO A 1 112 ? -5.089 -7.458 -7.813 1.00 86.12 112 PRO A C 1
ATOM 911 O O . PRO A 1 112 ? -4.804 -8.659 -7.866 1.00 86.12 112 PRO A O 1
ATOM 914 N N . VAL A 1 113 ? -5.040 -6.737 -6.694 1.00 85.06 113 VAL A N 1
ATOM 915 C CA . VAL A 1 113 ? -4.697 -7.283 -5.383 1.00 85.06 113 VAL A CA 1
ATOM 916 C C . VAL A 1 113 ? -5.954 -7.353 -4.526 1.00 85.06 113 VAL A C 1
ATOM 918 O O . VAL A 1 113 ? -6.623 -6.344 -4.304 1.00 85.06 113 VAL A O 1
ATOM 921 N N . PHE A 1 114 ? -6.245 -8.545 -4.023 1.00 84.50 114 PHE A N 1
ATOM 922 C CA . PHE A 1 114 ? -7.312 -8.812 -3.070 1.00 84.50 114 PHE A CA 1
ATOM 923 C C . PHE A 1 114 ? -6.722 -8.976 -1.677 1.00 84.50 114 PHE A C 1
ATOM 925 O O . PHE A 1 114 ? -5.594 -9.439 -1.522 1.00 84.50 114 PHE A O 1
ATOM 932 N N . PHE A 1 115 ? -7.492 -8.586 -0.673 1.00 82.44 115 PHE A N 1
ATOM 933 C CA . PHE A 1 115 ? -7.205 -8.826 0.734 1.00 82.44 115 PHE A CA 1
ATOM 934 C C . PHE A 1 115 ? -8.532 -8.969 1.469 1.00 82.44 115 PHE A C 1
ATOM 936 O O . PHE A 1 115 ? -9.554 -8.420 1.047 1.00 82.44 115 PHE A O 1
ATOM 943 N N . THR A 1 116 ? -8.497 -9.655 2.602 1.00 80.56 116 THR A N 1
ATOM 944 C CA . THR A 1 116 ? -9.659 -9.813 3.470 1.00 80.56 116 THR A CA 1
ATOM 945 C C . THR A 1 116 ? -9.422 -9.064 4.767 1.00 80.56 116 THR A C 1
ATOM 947 O O . THR A 1 116 ? -8.356 -9.168 5.376 1.00 80.56 116 THR A O 1
ATOM 950 N N . ILE A 1 117 ? -10.430 -8.315 5.211 1.00 77.94 117 ILE A N 1
ATOM 951 C CA . ILE A 1 117 ? -10.442 -7.736 6.551 1.00 77.94 117 ILE A CA 1
ATOM 952 C C . ILE A 1 117 ? -11.392 -8.563 7.406 1.00 77.94 117 ILE A C 1
ATOM 954 O O . ILE A 1 117 ? -12.586 -8.633 7.122 1.00 77.94 117 ILE A O 1
ATOM 958 N N . GLY A 1 118 ? -10.854 -9.180 8.455 1.00 72.69 118 GLY A N 1
ATOM 959 C CA . GLY A 1 118 ? -11.653 -9.918 9.420 1.00 72.69 118 GLY A CA 1
ATOM 960 C C . GLY A 1 118 ? -12.580 -8.979 10.185 1.00 72.69 118 GLY A C 1
ATOM 961 O O . GLY A 1 118 ? -12.147 -7.975 10.758 1.00 72.69 118 GLY A O 1
ATOM 962 N N . THR A 1 119 ? -13.860 -9.327 10.224 1.00 64.56 119 THR A N 1
ATOM 963 C CA . THR A 1 119 ? -14.839 -8.712 11.114 1.00 64.56 119 THR A CA 1
ATOM 964 C C . THR A 1 119 ? -15.044 -9.629 12.309 1.00 64.56 119 THR A C 1
ATOM 966 O O . THR A 1 119 ? -15.136 -10.845 12.158 1.00 64.56 119 THR A O 1
ATOM 969 N N . THR A 1 120 ? -15.138 -9.074 13.514 1.00 58.56 120 THR A N 1
ATOM 970 C CA . THR A 1 120 ? -15.726 -9.831 14.621 1.00 58.56 120 THR A CA 1
ATOM 971 C C . THR A 1 120 ? -17.207 -9.995 14.304 1.00 58.56 120 THR A C 1
ATOM 973 O O . THR A 1 120 ? -17.905 -8.982 14.221 1.00 58.56 120 THR A O 1
ATOM 976 N N . ASN A 1 121 ? -17.669 -11.230 14.089 1.00 47.84 121 ASN A N 1
ATOM 977 C CA . ASN A 1 121 ? -19.101 -11.521 14.083 1.00 47.84 121 ASN A CA 1
ATOM 978 C C . ASN A 1 121 ? -19.651 -11.071 15.439 1.00 47.84 121 ASN A 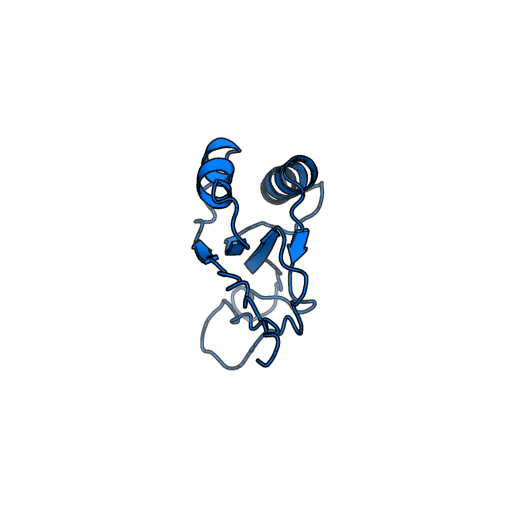C 1
ATOM 980 O O . ASN A 1 121 ? -19.164 -11.523 16.478 1.00 47.84 121 ASN A O 1
ATOM 984 N N . ILE A 1 122 ? -20.574 -10.116 15.407 1.00 44.28 122 ILE A N 1
ATOM 985 C CA . ILE A 1 122 ? -21.421 -9.774 16.548 1.00 44.28 122 ILE A CA 1
ATOM 986 C C . ILE A 1 122 ? -22.660 -10.648 16.436 1.00 44.28 122 ILE A C 1
ATOM 988 O O . ILE A 1 122 ? -23.228 -10.668 15.320 1.00 44.28 122 ILE A O 1
#

Secondary structure (DSSP, 8-state):
-----PPEEEEE----TT----HHHHHHHH--SSEEEEEEEE-SSSSTTSHHHHHHHHHHHHHT-EEE--SS-SEE-GGG-SEE--EEEEEES---EEEEEE---SSSSBPPEEEEEPP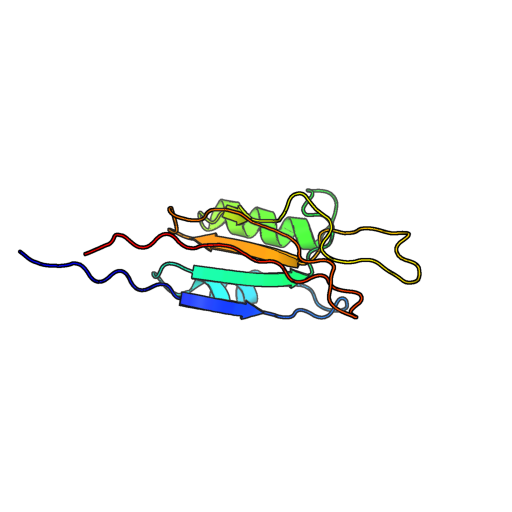---

InterPro domains:
  IPR036691 Endonuclease/exonuclease/phosphatase superfamily [G3DSA:3.60.10.10] (2-119)
  I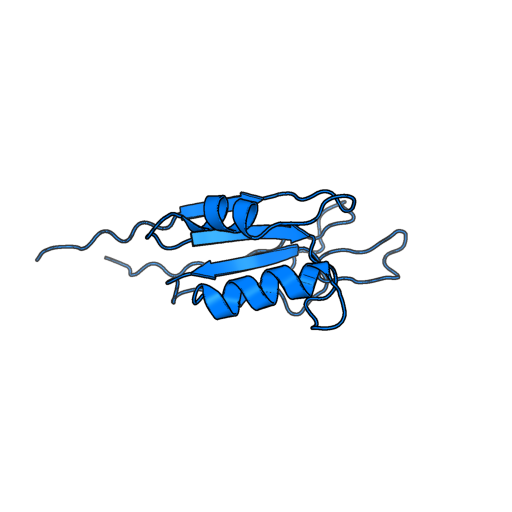PR036691 Endonuclease/exonuclease/phosphatase superfamily [SSF56219] (3-119)

Radius of gyration: 15.52 Å; chains: 1; bounding box: 41×29×50 Å

pLDDT: mean 74.58, std 11.71, range [44.28, 89.31]

Organism: Vespula squamosa (NCBI:txid30214)

Foldseek 3Di:
DDDDDADAAEAEDADDPVDADDLVNVCVQVVDPHWYKYKHAQDFPLDCPGPRSVRVVVSCVVVVKDKAWDPFFFFAPDPRPDGTGRIIMITDPQDFKDDFDWAPPDPDRGTDTDIDGDDDDD

Sequence (122 aa):
MIYHLRKIKIVTVYNSPANNFTYKDLDKLFNARNFILILGIRSGIVTETIRRGHTLYKYCIKSNCSIIFPNKPTHYLINKMIPATIDVGFIKNVTLLADLMVLQELNSDHYPVFFTIGTTNI